Protein AF-A0A387G421-F1 (afdb_monomer_lite)

Structure (mmCIF, N/CA/C/O backbone):
data_AF-A0A3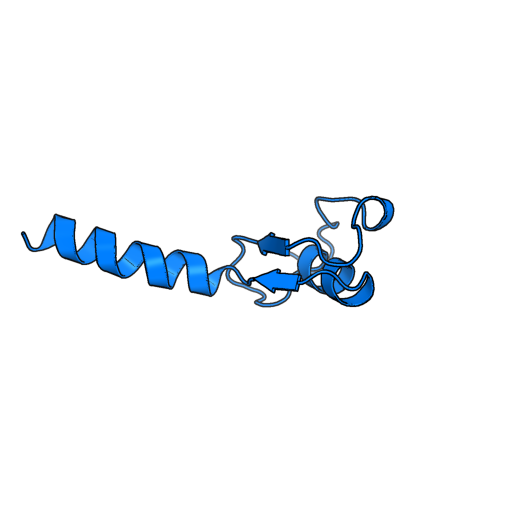87G421-F1
#
_entry.id   AF-A0A387G421-F1
#
loop_
_atom_site.group_PDB
_atom_site.id
_atom_site.type_symbol
_atom_site.label_atom_id
_atom_site.label_alt_id
_atom_site.label_comp_id
_atom_site.label_asym_id
_atom_site.label_entity_id
_atom_site.label_seq_id
_atom_site.pdbx_PDB_ins_code
_atom_site.Cartn_x
_atom_site.Cartn_y
_atom_site.Cartn_z
_atom_site.occupancy
_atom_site.B_iso_or_equiv
_atom_site.auth_seq_id
_atom_site.auth_comp_id
_atom_site.auth_asym_id
_atom_site.auth_atom_id
_atom_site.pdbx_PDB_model_num
ATOM 1 N N . MET A 1 1 ? 10.641 -1.876 5.120 1.00 74.81 1 MET A N 1
ATOM 2 C CA . MET A 1 1 ? 9.784 -1.515 6.265 1.00 74.81 1 MET A CA 1
ATOM 3 C C . MET A 1 1 ? 10.324 -2.215 7.493 1.00 74.81 1 MET A C 1
ATOM 5 O O . MET A 1 1 ? 10.730 -3.367 7.378 1.00 74.81 1 MET A O 1
ATOM 9 N N . SER A 1 2 ? 10.371 -1.524 8.622 1.00 85.25 2 SER A N 1
ATOM 10 C CA . SER A 1 2 ? 10.565 -2.134 9.936 1.00 85.25 2 SER A CA 1
ATOM 11 C C . SER A 1 2 ? 9.222 -2.638 10.471 1.00 85.25 2 SER A C 1
ATOM 13 O O . SER A 1 2 ? 8.172 -2.128 10.086 1.00 85.25 2 SER A O 1
ATOM 15 N N . GLU A 1 3 ? 9.236 -3.610 11.383 1.00 79.19 3 GLU A N 1
ATOM 16 C CA . GLU A 1 3 ? 8.009 -4.126 12.016 1.00 79.19 3 GLU A CA 1
ATOM 17 C C . GLU A 1 3 ? 7.273 -3.068 12.851 1.00 79.19 3 GLU A C 1
ATOM 19 O O . GLU A 1 3 ? 6.061 -3.151 13.024 1.00 79.19 3 GLU A O 1
ATOM 24 N N . ASN A 1 4 ? 7.998 -2.056 13.334 1.00 86.31 4 ASN A N 1
ATOM 25 C CA . ASN A 1 4 ? 7.456 -0.996 14.186 1.00 86.31 4 ASN A CA 1
ATOM 26 C C . ASN A 1 4 ? 7.081 0.280 13.414 1.00 86.31 4 ASN A C 1
ATOM 28 O O . ASN A 1 4 ? 6.751 1.288 14.042 1.00 86.31 4 ASN A O 1
ATOM 32 N N . ASP A 1 5 ? 7.157 0.270 12.078 1.00 88.94 5 ASP A N 1
ATOM 33 C CA . ASP A 1 5 ? 6.733 1.422 11.281 1.00 88.94 5 ASP A CA 1
ATOM 34 C C . ASP A 1 5 ? 5.212 1.627 11.452 1.00 88.94 5 ASP A C 1
ATOM 36 O O . ASP A 1 5 ? 4.437 0.681 11.268 1.00 88.94 5 ASP A O 1
ATOM 40 N N . PRO A 1 6 ? 4.745 2.838 11.813 1.00 89.62 6 PRO A N 1
ATOM 41 C CA . PRO A 1 6 ? 3.320 3.096 11.967 1.00 89.62 6 PRO A CA 1
ATOM 42 C C . PRO A 1 6 ? 2.605 3.051 10.612 1.00 89.62 6 PRO A C 1
ATOM 44 O O . PRO A 1 6 ? 3.191 3.339 9.568 1.00 89.62 6 PRO A O 1
ATOM 47 N N . SER A 1 7 ? 1.301 2.757 10.631 1.00 92.94 7 SER A N 1
ATOM 48 C CA . SER A 1 7 ? 0.476 2.911 9.429 1.00 92.94 7 SER A CA 1
ATOM 49 C C . SER A 1 7 ? 0.510 4.374 8.952 1.00 92.94 7 SER A C 1
ATOM 51 O O . SER A 1 7 ? 0.283 5.273 9.768 1.00 92.94 7 SER A O 1
ATOM 53 N N . PRO A 1 8 ? 0.738 4.640 7.651 1.00 92.75 8 PRO A N 1
ATOM 54 C CA . PRO A 1 8 ? 0.757 5.998 7.103 1.00 92.75 8 PRO A CA 1
ATOM 55 C C . PRO A 1 8 ? -0.629 6.659 7.096 1.00 92.75 8 PRO A C 1
ATOM 57 O O . PRO A 1 8 ? -0.735 7.875 6.957 1.00 92.75 8 PRO A O 1
ATOM 60 N N . ILE A 1 9 ? -1.695 5.866 7.238 1.00 94.94 9 ILE A N 1
ATOM 61 C CA . ILE A 1 9 ? -3.079 6.332 7.328 1.00 94.94 9 ILE A CA 1
ATOM 62 C C . ILE A 1 9 ? -3.665 5.844 8.648 1.00 94.94 9 ILE A C 1
ATOM 64 O O . ILE A 1 9 ? -3.530 4.669 8.998 1.00 94.94 9 ILE A O 1
ATOM 68 N N . ASP A 1 10 ? -4.352 6.741 9.356 1.00 95.50 10 ASP A N 1
ATOM 69 C CA . ASP A 1 10 ? -5.147 6.380 10.526 1.00 95.50 10 ASP A CA 1
ATOM 70 C C . ASP A 1 10 ? -6.260 5.399 10.103 1.00 95.50 10 ASP A C 1
ATOM 72 O O . ASP A 1 10 ? -7.135 5.783 9.315 1.00 95.50 10 ASP A O 1
ATOM 76 N N . PRO A 1 11 ? -6.293 4.161 10.640 1.00 94.31 11 PRO A N 1
ATOM 77 C CA . PRO A 1 11 ? -7.339 3.184 10.340 1.00 94.31 11 PRO A CA 1
ATOM 78 C C . PRO A 1 11 ? -8.752 3.710 10.587 1.00 94.31 11 PRO A C 1
ATOM 80 O O . PRO A 1 11 ? -9.722 3.155 10.070 1.00 94.31 11 PRO A O 1
ATOM 83 N N . ARG A 1 12 ? -8.907 4.778 11.383 1.00 95.50 12 ARG A N 1
ATOM 84 C CA . ARG A 1 12 ? -10.193 5.426 11.641 1.00 95.50 12 ARG A CA 1
ATOM 85 C C . ARG A 1 12 ? -10.843 6.038 10.402 1.00 95.50 12 ARG A C 1
ATOM 87 O O . ARG A 1 12 ? -12.068 6.115 10.351 1.00 95.50 12 ARG A O 1
ATOM 94 N N . LEU A 1 13 ? -10.027 6.403 9.419 1.00 95.56 13 LEU A N 1
ATOM 95 C CA . LEU A 1 13 ? -10.423 7.068 8.178 1.00 95.56 13 LEU A CA 1
ATOM 96 C C . LEU A 1 13 ? -10.769 6.086 7.048 1.00 95.56 13 LEU A C 1
ATOM 98 O O . LEU A 1 13 ? -11.219 6.504 5.983 1.00 95.56 13 LEU A O 1
ATOM 102 N N . LEU A 1 14 ? -10.545 4.787 7.261 1.00 96.94 14 LEU A N 1
ATOM 103 C CA . LEU A 1 14 ? -10.839 3.752 6.277 1.00 96.94 14 LEU A CA 1
ATOM 104 C C . LEU A 1 14 ? -12.327 3.392 6.325 1.00 96.94 14 LEU A C 1
ATOM 106 O O . LEU A 1 14 ? -12.864 2.998 7.365 1.00 96.94 14 LEU A O 1
ATOM 110 N N . GLU A 1 15 ? -12.988 3.534 5.180 1.00 96.38 15 GLU A N 1
ATOM 111 C CA . GLU 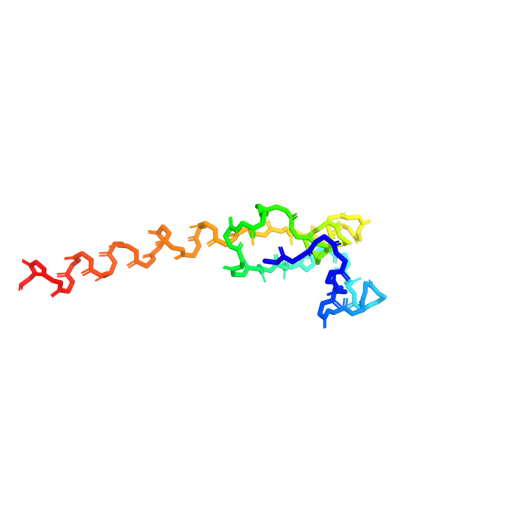A 1 15 ? -14.409 3.243 5.012 1.00 96.38 15 GLU A CA 1
ATOM 112 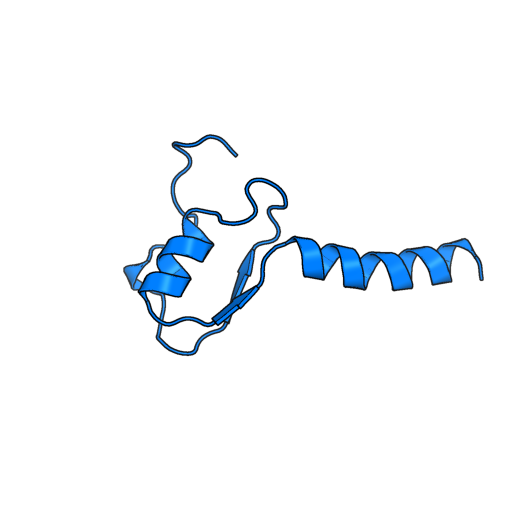C C . GLU A 1 15 ? -14.609 1.923 4.263 1.00 96.38 15 GLU A C 1
ATOM 114 O O . GLU A 1 15 ? -13.893 1.607 3.307 1.00 96.38 15 GLU A O 1
ATOM 119 N N . HIS A 1 16 ? -15.622 1.172 4.691 1.00 97.25 16 HIS A N 1
ATOM 120 C CA . HIS A 1 16 ? -16.005 -0.105 4.101 1.00 97.25 16 HIS A CA 1
ATOM 121 C C . HIS A 1 16 ? -16.218 0.006 2.583 1.00 97.25 16 HIS A C 1
ATOM 123 O O . HIS A 1 16 ? -16.834 0.953 2.092 1.00 97.25 16 HIS A O 1
ATOM 129 N N . GLY A 1 17 ? -15.740 -0.990 1.836 1.00 96.38 17 GLY A N 1
ATOM 130 C CA . GLY A 1 17 ? -15.904 -1.075 0.384 1.00 96.38 17 GLY A CA 1
ATOM 131 C C . GLY A 1 17 ? -14.970 -0.178 -0.434 1.00 96.38 17 GLY A C 1
ATOM 132 O O . GLY A 1 17 ? -14.924 -0.329 -1.653 1.00 96.38 17 GLY A O 1
ATOM 133 N N . LYS A 1 18 ? -14.185 0.715 0.189 1.00 97.00 18 LYS A N 1
ATOM 134 C CA . LYS A 1 18 ? -13.116 1.438 -0.520 1.00 97.00 18 LYS A CA 1
ATOM 135 C C . LYS A 1 18 ? -11.972 0.493 -0.878 1.00 97.00 18 LYS A C 1
ATOM 137 O O . LYS A 1 18 ? -11.732 -0.489 -0.180 1.00 97.00 18 LYS A O 1
ATOM 142 N N . MET A 1 19 ? -11.256 0.811 -1.954 1.00 97.12 19 MET A N 1
ATOM 143 C CA . MET A 1 19 ? -10.031 0.111 -2.329 1.00 97.12 19 MET A CA 1
ATOM 144 C C . MET A 1 19 ? -8.818 0.817 -1.727 1.00 97.12 19 MET A C 1
ATOM 146 O O . MET A 1 19 ? -8.650 2.022 -1.905 1.00 97.12 19 MET A O 1
ATOM 150 N N . VAL A 1 20 ? -7.975 0.060 -1.031 1.00 97.25 20 VAL A N 1
ATOM 151 C CA . VAL A 1 20 ? -6.689 0.518 -0.502 1.00 97.25 20 VAL A CA 1
ATOM 152 C C . VAL A 1 20 ? -5.581 -0.210 -1.249 1.00 97.25 20 VAL A C 1
ATOM 154 O O . VAL A 1 20 ? -5.539 -1.440 -1.280 1.00 97.25 20 VAL A O 1
ATOM 157 N N . VAL A 1 21 ? -4.694 0.562 -1.867 1.00 96.38 21 VAL A N 1
ATOM 158 C CA . VAL A 1 21 ? -3.561 0.062 -2.649 1.00 96.38 21 VAL A CA 1
ATOM 159 C C . VAL A 1 21 ? -2.285 0.506 -1.953 1.00 96.38 21 VAL A C 1
ATOM 161 O O . VAL A 1 21 ? -2.164 1.674 -1.587 1.00 96.38 21 VAL A O 1
ATOM 164 N N . ASP A 1 22 ? -1.345 -0.412 -1.774 1.00 94.88 22 ASP A N 1
ATOM 165 C CA . ASP A 1 22 ? -0.034 -0.121 -1.196 1.00 94.88 22 ASP A CA 1
ATOM 166 C C . ASP A 1 22 ? 1.051 -0.496 -2.206 1.00 94.88 22 ASP A C 1
ATOM 168 O O . ASP A 1 22 ? 0.928 -1.507 -2.888 1.00 94.88 22 ASP A O 1
ATOM 172 N N . VAL A 1 23 ? 2.094 0.322 -2.331 1.00 93.38 23 VAL A N 1
ATOM 173 C CA . VAL A 1 23 ? 3.209 0.111 -3.272 1.00 93.38 23 VAL A CA 1
ATOM 174 C C . VAL A 1 23 ? 4.358 -0.680 -2.656 1.00 93.38 23 VAL A C 1
ATOM 176 O O . VAL A 1 23 ? 5.287 -1.082 -3.359 1.00 93.38 23 VAL A O 1
ATOM 179 N N . ILE A 1 24 ? 4.321 -0.904 -1.341 1.00 92.50 24 ILE A N 1
ATOM 180 C CA . ILE A 1 24 ? 5.328 -1.697 -0.645 1.00 92.50 24 ILE A CA 1
ATOM 181 C C . ILE A 1 24 ? 5.262 -3.154 -1.122 1.00 92.50 24 ILE A C 1
ATOM 183 O O . ILE A 1 24 ? 4.211 -3.790 -1.124 1.00 92.50 24 ILE A O 1
ATOM 187 N N . MET A 1 25 ? 6.420 -3.676 -1.535 1.00 91.31 25 MET A N 1
ATOM 188 C CA . MET A 1 25 ? 6.569 -5.043 -2.054 1.00 91.31 25 MET A CA 1
ATOM 189 C C . MET A 1 25 ? 6.850 -6.078 -0.965 1.00 91.31 25 MET A C 1
ATOM 191 O O . MET A 1 25 ? 6.529 -7.252 -1.125 1.00 91.31 25 MET A O 1
ATOM 195 N N . SER A 1 26 ? 7.516 -5.658 0.112 1.00 91.06 26 SER A N 1
ATOM 196 C CA . SER A 1 26 ? 7.894 -6.531 1.219 1.00 91.06 26 SER A CA 1
ATOM 197 C C . SER A 1 26 ? 7.815 -5.764 2.544 1.00 91.06 26 SER A C 1
ATOM 199 O O . SER A 1 26 ? 8.497 -4.737 2.689 1.00 91.06 26 SER A O 1
ATO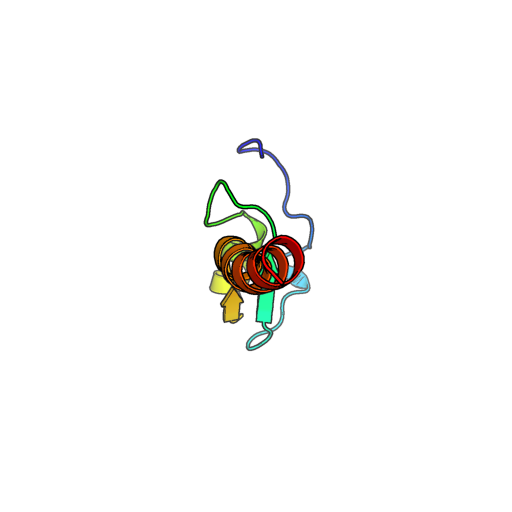M 201 N N . PRO A 1 27 ? 7.005 -6.233 3.511 1.00 91.81 27 PRO A N 1
ATOM 202 C CA . PRO A 1 27 ? 6.128 -7.414 3.435 1.00 91.81 27 PRO A CA 1
ATOM 203 C C . PRO A 1 27 ? 4.953 -7.224 2.453 1.00 91.81 27 PRO A C 1
ATOM 205 O O . PRO A 1 27 ? 4.598 -6.095 2.134 1.00 91.81 27 PRO A O 1
ATOM 208 N N . GLU A 1 28 ? 4.343 -8.324 1.992 1.00 91.81 28 GLU A N 1
ATOM 209 C CA . GLU A 1 28 ? 3.177 -8.275 1.085 1.00 91.81 28 GLU A CA 1
ATOM 210 C C . GLU A 1 28 ? 1.932 -7.685 1.768 1.00 91.81 28 GLU A C 1
ATOM 212 O O . GLU A 1 28 ? 1.173 -6.937 1.155 1.00 91.81 28 GLU A O 1
ATOM 217 N N . GLU A 1 29 ? 1.734 -7.986 3.056 1.00 94.06 29 GLU A N 1
ATOM 218 C CA . GLU A 1 29 ? 0.705 -7.355 3.879 1.00 94.06 29 GLU A CA 1
ATOM 219 C C . GLU A 1 29 ? 1.345 -6.355 4.844 1.00 94.06 29 GLU A C 1
ATOM 221 O O . GLU A 1 29 ? 1.967 -6.728 5.842 1.00 94.06 29 GLU A O 1
ATOM 226 N N . THR A 1 30 ? 1.174 -5.068 4.552 1.00 95.12 30 THR A N 1
ATOM 227 C CA . THR A 1 30 ? 1.593 -3.975 5.432 1.00 95.12 30 THR A CA 1
ATOM 228 C C . THR A 1 30 ? 0.573 -3.724 6.544 1.00 95.12 30 THR A C 1
ATOM 230 O O . THR A 1 30 ? -0.575 -4.174 6.485 1.00 95.12 30 THR A O 1
ATOM 233 N N . ALA A 1 31 ? 0.963 -2.940 7.555 1.00 95.12 31 ALA A N 1
ATOM 234 C CA . ALA A 1 31 ? 0.048 -2.497 8.609 1.00 95.12 31 ALA A CA 1
ATOM 235 C C . ALA A 1 31 ? -1.179 -1.744 8.051 1.00 95.12 31 ALA A C 1
ATOM 237 O O . ALA A 1 31 ? -2.286 -1.894 8.576 1.00 95.12 31 ALA A O 1
ATOM 238 N N . LEU A 1 32 ? -1.000 -0.986 6.960 1.00 96.12 32 LEU A N 1
ATOM 239 C CA . LEU A 1 32 ? -2.085 -0.305 6.255 1.00 96.12 32 LEU A CA 1
ATOM 240 C C . LEU A 1 32 ? -3.060 -1.310 5.638 1.00 96.12 32 LEU A C 1
ATOM 242 O O . LEU A 1 32 ? -4.263 -1.230 5.887 1.00 96.12 32 LEU A O 1
ATOM 246 N N . LEU A 1 33 ? -2.548 -2.264 4.854 1.00 96.44 33 LEU A N 1
ATOM 247 C 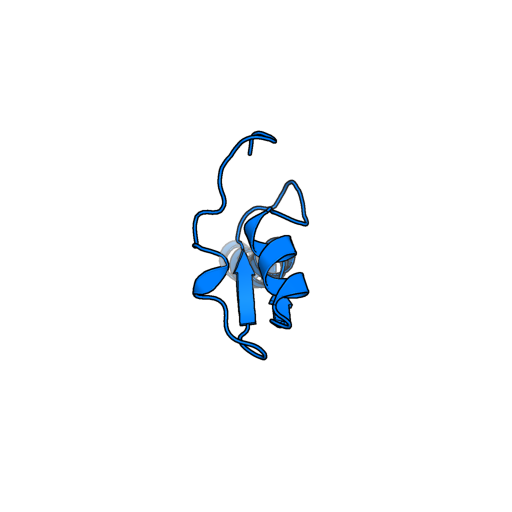CA . LEU A 1 33 ? -3.384 -3.255 4.178 1.00 96.44 33 LEU A CA 1
ATOM 248 C C . LEU A 1 33 ? -4.118 -4.156 5.173 1.00 96.44 33 LEU A C 1
ATOM 250 O O . LEU A 1 33 ? -5.299 -4.440 4.976 1.00 96.44 33 LEU A O 1
ATOM 254 N N . ARG A 1 34 ? -3.464 -4.552 6.270 1.00 96.12 34 ARG A N 1
ATOM 255 C CA . ARG A 1 34 ? -4.115 -5.299 7.353 1.00 96.12 34 ARG A CA 1
ATOM 256 C C . ARG A 1 34 ? -5.282 -4.514 7.950 1.00 96.12 34 ARG A C 1
ATOM 258 O O . ARG A 1 34 ? -6.407 -5.007 7.963 1.00 96.12 34 ARG A O 1
ATOM 265 N N . SER A 1 35 ? -5.033 -3.270 8.357 1.00 96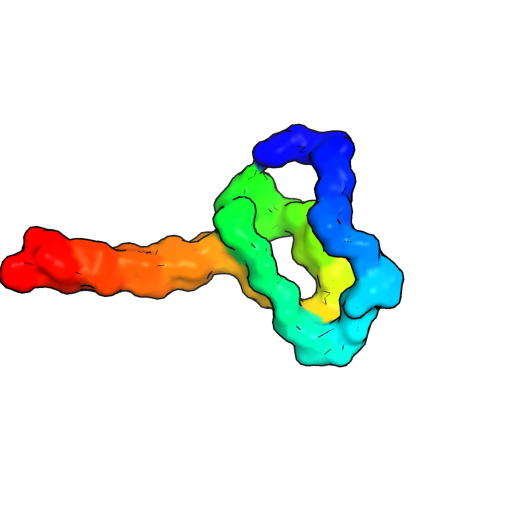.44 35 SER A N 1
ATOM 266 C CA . SER A 1 35 ? -6.062 -2.396 8.935 1.00 96.44 35 SER A CA 1
ATOM 267 C C . SER A 1 35 ? -7.217 -2.143 7.958 1.00 96.44 35 SER A C 1
ATOM 269 O O . SER A 1 35 ? -8.377 -2.067 8.354 1.00 96.44 35 SER A O 1
ATOM 271 N N . ALA A 1 36 ? -6.919 -2.038 6.661 1.00 97.81 36 ALA A N 1
ATOM 272 C CA . ALA A 1 36 ? -7.918 -1.890 5.610 1.00 97.81 36 ALA A CA 1
ATOM 273 C C . ALA A 1 36 ? -8.808 -3.134 5.476 1.00 97.81 36 ALA A C 1
ATOM 275 O O . ALA A 1 36 ? -10.032 -2.996 5.452 1.00 97.81 36 ALA A O 1
ATOM 276 N N . LYS A 1 37 ? -8.230 -4.344 5.462 1.00 97.31 37 LYS A N 1
ATOM 277 C CA . LYS A 1 37 ? -9.007 -5.598 5.468 1.00 97.31 37 LYS A CA 1
ATOM 278 C C . LYS A 1 37 ? -9.931 -5.675 6.684 1.00 97.31 37 LYS A C 1
ATOM 280 O O . LYS A 1 37 ? -11.113 -5.964 6.530 1.00 97.31 37 LYS A O 1
ATOM 285 N N . GLU A 1 38 ? -9.417 -5.363 7.874 1.00 97.06 38 GLU A N 1
ATOM 286 C CA . GLU A 1 38 ? -10.191 -5.358 9.127 1.00 97.06 38 GLU A CA 1
ATOM 287 C C . GLU A 1 38 ? -11.366 -4.365 9.094 1.00 97.06 38 GLU A C 1
ATOM 289 O O . GLU A 1 38 ? -12.410 -4.602 9.700 1.00 97.06 38 GLU A O 1
ATOM 294 N N . ARG A 1 39 ? -11.228 -3.270 8.340 1.00 97.62 39 ARG A N 1
ATOM 295 C CA . ARG A 1 39 ? -12.273 -2.261 8.111 1.00 97.62 39 ARG A CA 1
ATOM 296 C C . ARG A 1 39 ? -13.260 -2.615 6.994 1.00 97.62 39 ARG A C 1
ATOM 298 O O . ARG A 1 39 ? -14.187 -1.843 6.744 1.00 97.62 39 ARG A O 1
ATOM 305 N N . GLY A 1 40 ? -13.087 -3.760 6.334 1.00 97.75 40 GLY A N 1
ATOM 306 C CA . GLY A 1 40 ? -13.911 -4.187 5.203 1.00 97.75 40 GLY A CA 1
ATOM 307 C C . GLY A 1 40 ? -13.601 -3.438 3.906 1.00 97.75 40 GLY A C 1
ATOM 308 O O . GLY A 1 40 ? -14.463 -3.320 3.034 1.00 97.75 40 GLY A O 1
ATOM 309 N N . CYS A 1 41 ? -12.397 -2.885 3.775 1.00 98.25 41 CYS A N 1
ATOM 310 C CA . CYS A 1 41 ? -11.907 -2.374 2.503 1.00 98.25 41 CYS A CA 1
ATOM 311 C C . CYS A 1 41 ? -11.488 -3.531 1.587 1.00 98.25 41 CYS A C 1
ATOM 313 O O . CYS A 1 41 ? -11.044 -4.590 2.035 1.00 98.25 41 CYS A O 1
ATOM 315 N N . LEU A 1 42 ? -11.564 -3.289 0.283 1.00 97.88 42 LEU A N 1
ATOM 316 C CA . LEU A 1 42 ? -10.845 -4.081 -0.707 1.00 97.88 42 LEU A CA 1
ATOM 317 C C . LEU A 1 42 ? -9.366 -3.696 -0.638 1.00 97.88 42 LEU A C 1
ATOM 319 O O . LEU A 1 42 ? -9.043 -2.520 -0.465 1.00 97.88 42 LEU A O 1
ATOM 323 N N . VAL A 1 43 ? -8.465 -4.659 -0.802 1.00 96.94 43 VAL A N 1
ATOM 324 C CA . VAL A 1 43 ? -7.024 -4.386 -0.779 1.00 96.94 43 VAL A CA 1
ATOM 325 C C . VAL A 1 43 ? -6.331 -4.873 -2.035 1.00 96.94 43 VAL A C 1
ATOM 327 O O . VAL A 1 43 ? -6.707 -5.897 -2.602 1.00 96.94 43 VAL A O 1
ATOM 330 N N . HIS A 1 44 ? -5.293 -4.149 -2.437 1.00 95.94 44 HIS A N 1
ATOM 331 C CA . HIS A 1 44 ? -4.459 -4.496 -3.575 1.00 95.94 44 HIS A CA 1
ATOM 332 C C . HIS A 1 44 ? -2.974 -4.359 -3.189 1.00 95.94 44 HIS A C 1
ATOM 334 O O . HIS A 1 44 ? -2.519 -3.241 -2.928 1.00 95.94 44 HIS A O 1
ATOM 340 N N . PRO A 1 45 ? -2.216 -5.469 -3.116 1.00 95.38 45 PRO A N 1
ATOM 341 C CA . PRO A 1 45 ? -0.807 -5.439 -2.731 1.00 95.38 45 PRO A CA 1
ATOM 342 C C . PRO A 1 45 ? 0.071 -4.833 -3.834 1.00 95.38 45 PRO A C 1
ATOM 344 O O . PRO A 1 45 ? -0.321 -4.781 -5.006 1.00 95.38 45 PRO A O 1
ATOM 347 N N . GLY A 1 46 ? 1.288 -4.422 -3.466 1.00 92.75 46 GLY A N 1
ATOM 348 C CA . GLY A 1 46 ? 2.198 -3.701 -4.364 1.00 92.75 46 GLY A CA 1
ATOM 349 C C . GLY A 1 46 ? 2.616 -4.490 -5.594 1.00 92.75 46 GLY A C 1
ATOM 350 O O . GLY A 1 46 ? 2.821 -3.906 -6.658 1.00 92.75 46 GLY A O 1
ATOM 351 N N . ARG A 1 47 ? 2.662 -5.824 -5.496 1.00 91.00 47 ARG A N 1
ATOM 352 C CA . ARG A 1 47 ? 3.103 -6.698 -6.587 1.00 91.00 47 ARG A CA 1
ATOM 353 C C . ARG A 1 47 ? 2.343 -6.460 -7.889 1.00 91.00 47 ARG A C 1
ATOM 355 O O . ARG A 1 47 ? 2.963 -6.359 -8.943 1.00 91.00 47 ARG A O 1
ATOM 362 N N . ALA A 1 48 ? 1.029 -6.297 -7.813 1.00 88.31 48 ALA A N 1
ATOM 363 C CA . ALA A 1 48 ? 0.221 -6.149 -9.013 1.00 88.31 48 ALA A CA 1
ATOM 364 C C . ALA A 1 48 ? 0.424 -4.788 -9.720 1.00 88.31 48 ALA A C 1
ATOM 366 O O . ALA A 1 48 ? 0.170 -4.687 -10.917 1.00 88.31 48 ALA A O 1
ATOM 367 N N . MET A 1 49 ? 0.973 -3.767 -9.042 1.00 90.75 49 MET A N 1
ATOM 368 C CA . MET A 1 49 ? 1.457 -2.555 -9.720 1.00 90.75 49 MET A CA 1
ATOM 369 C C . MET A 1 49 ? 2.686 -2.853 -10.587 1.00 90.75 49 MET A C 1
ATOM 371 O O . MET A 1 49 ? 2.732 -2.428 -11.739 1.00 90.75 49 MET A O 1
ATOM 375 N N . LEU A 1 50 ? 3.663 -3.596 -10.053 1.00 91.19 50 LEU A N 1
ATOM 376 C CA . LEU A 1 50 ? 4.856 -3.985 -10.809 1.00 91.19 50 LEU A CA 1
ATOM 377 C C . LEU A 1 50 ? 4.494 -4.882 -11.990 1.00 91.19 50 LEU A C 1
ATOM 379 O O . LEU A 1 50 ? 5.012 -4.664 -13.077 1.00 91.19 50 LEU A O 1
ATOM 383 N N . ASP A 1 51 ? 3.588 -5.844 -11.804 1.00 91.06 51 ASP A N 1
ATOM 384 C CA . ASP A 1 51 ? 3.158 -6.724 -12.895 1.00 91.06 51 ASP A CA 1
ATOM 385 C C . ASP A 1 51 ? 2.576 -5.915 -14.071 1.00 91.06 51 ASP A C 1
ATOM 387 O O . ASP A 1 51 ? 2.913 -6.190 -15.220 1.00 91.06 51 ASP A O 1
ATOM 391 N N . GLY A 1 52 ? 1.785 -4.868 -13.800 1.00 90.75 52 GLY A N 1
ATOM 392 C CA . GLY A 1 52 ? 1.303 -3.949 -14.836 1.00 90.75 52 GLY A CA 1
ATOM 393 C C . GLY A 1 52 ? 2.418 -3.120 -15.483 1.00 90.75 52 GLY A C 1
ATOM 394 O O . GLY A 1 52 ? 2.460 -2.983 -16.701 1.00 90.75 52 GLY A O 1
ATOM 395 N N . GLN A 1 53 ? 3.358 -2.605 -14.685 1.00 94.44 53 GLN A N 1
ATOM 396 C CA . GLN A 1 53 ? 4.487 -1.809 -15.185 1.00 94.44 53 GLN A CA 1
ATOM 397 C C . GLN A 1 53 ? 5.450 -2.618 -16.060 1.00 94.44 53 GLN A C 1
ATOM 399 O O . GLN A 1 53 ? 6.014 -2.075 -17.006 1.00 94.44 53 GLN A O 1
ATOM 404 N N . LEU A 1 54 ? 5.659 -3.901 -15.752 1.00 95.75 54 LEU A N 1
ATOM 405 C CA . LEU A 1 54 ? 6.603 -4.754 -16.472 1.00 95.75 54 LEU A CA 1
ATOM 406 C C . LEU A 1 54 ? 6.250 -4.893 -17.954 1.00 95.75 54 LEU A C 1
ATOM 408 O O . LEU A 1 54 ? 7.160 -4.879 -18.779 1.00 95.75 54 LEU A O 1
ATOM 412 N N . PHE A 1 55 ? 4.961 -4.991 -18.292 1.00 94.25 55 PHE A N 1
ATOM 413 C CA . PHE A 1 55 ? 4.522 -5.060 -19.687 1.00 94.25 55 PHE A CA 1
ATOM 414 C C . PHE A 1 55 ? 4.880 -3.787 -20.456 1.00 94.25 55 PHE A C 1
ATOM 416 O O . PHE A 1 55 ? 5.503 -3.871 -21.510 1.00 94.25 55 PHE A O 1
ATOM 423 N N . GLU A 1 56 ? 4.569 -2.621 -19.891 1.00 96.00 56 GLU A N 1
ATOM 424 C CA . GLU A 1 56 ? 4.840 -1.322 -20.521 1.00 96.00 56 GLU A CA 1
ATOM 425 C C . GLU A 1 56 ? 6.344 -1.050 -20.657 1.00 96.00 56 GLU A C 1
ATOM 427 O O . GLU A 1 56 ? 6.817 -0.563 -21.682 1.00 96.00 56 GLU A O 1
ATOM 432 N N . ILE A 1 57 ? 7.127 -1.398 -19.628 1.00 97.25 57 ILE A N 1
ATOM 433 C CA . ILE A 1 57 ? 8.589 -1.271 -19.665 1.00 97.25 57 ILE A CA 1
ATOM 434 C C . ILE A 1 57 ? 9.175 -2.185 -20.743 1.00 97.25 57 ILE A C 1
ATOM 436 O O . ILE A 1 57 ? 10.074 -1.772 -21.473 1.00 97.25 57 ILE A O 1
ATOM 440 N N . PHE A 1 58 ? 8.692 -3.424 -20.837 1.00 97.25 58 PHE A N 1
ATOM 441 C CA . PHE A 1 58 ? 9.164 -4.370 -21.841 1.00 97.25 58 PHE A CA 1
ATOM 442 C C . PHE A 1 58 ? 8.848 -3.890 -23.260 1.00 97.25 58 PHE A C 1
ATOM 444 O O . PHE A 1 58 ? 9.742 -3.912 -24.104 1.00 97.25 58 PHE A O 1
ATOM 451 N N . ASP A 1 59 ? 7.627 -3.412 -23.506 1.00 96.75 59 ASP A N 1
ATOM 452 C CA . ASP A 1 59 ? 7.224 -2.857 -24.803 1.00 96.75 59 ASP A CA 1
ATOM 453 C C . ASP A 1 59 ? 8.135 -1.688 -25.205 1.00 96.75 59 ASP A C 1
ATOM 455 O O . ASP A 1 59 ? 8.787 -1.739 -26.243 1.00 96.75 59 ASP A O 1
ATOM 459 N N . PHE A 1 60 ? 8.324 -0.704 -24.319 1.00 97.25 60 PHE A N 1
ATOM 460 C CA . PHE A 1 60 ? 9.195 0.446 -24.583 1.00 97.25 60 PHE A CA 1
ATOM 461 C C . PHE A 1 60 ? 10.651 0.069 -24.899 1.00 97.25 60 PHE A C 1
ATOM 463 O O . PHE A 1 60 ? 11.289 0.707 -25.732 1.00 97.25 60 PHE A O 1
ATOM 470 N N . LEU A 1 61 ? 11.206 -0.930 -24.205 1.00 97.62 61 LEU A N 1
ATOM 471 C CA . LEU A 1 61 ? 12.610 -1.324 -24.363 1.00 97.62 61 LEU A CA 1
ATOM 472 C C . LEU A 1 61 ? 12.863 -2.248 -25.560 1.00 97.62 61 LEU A C 1
ATOM 474 O O . LEU A 1 61 ? 14.024 -2.442 -25.924 1.00 97.62 61 LEU A O 1
ATOM 478 N N . THR A 1 62 ? 11.818 -2.861 -26.118 1.00 96.19 62 THR A N 1
ATOM 479 C CA . THR A 1 62 ? 11.941 -3.850 -27.201 1.00 96.19 62 THR A CA 1
ATOM 480 C C . THR A 1 62 ? 11.300 -3.425 -28.521 1.00 96.19 62 THR A C 1
ATOM 482 O O . THR A 1 62 ? 11.536 -4.101 -29.526 1.00 96.19 62 THR A O 1
ATOM 485 N N . ALA A 1 63 ? 10.539 -2.327 -28.525 1.00 80.19 63 ALA A N 1
ATOM 486 C CA . ALA A 1 63 ? 9.985 -1.684 -29.716 1.00 80.19 63 ALA A CA 1
ATOM 487 C C . ALA A 1 63 ? 11.032 -0.947 -30.571 1.00 80.19 63 ALA A C 1
ATOM 489 O O . ALA A 1 63 ? 12.045 -0.450 -30.023 1.00 80.19 63 ALA A O 1
#

Radius of gyration: 14.34 Å; chains: 1; bounding box: 29×15×44 Å

Secondary structure (DSSP, 8-state):
--TTPPPSS-GGG--TT-EEE----SSSS-HHHHHHHHTT-EEE-THHHHHHHHHHHHHHHH-

Foldseek 3Di:
DDPPDDDPDDLVPAAAAAEDEDLDPPPQQDPNNVSNVVRNYHYDGNVVVVVVVVVVVCVVVPD

InterPro domains:
  IPR036291 NAD(P)-binding domain superfamily [SSF51735] (4-59)

Sequence (63 aa):
MSENDPSPIDPRLLEHGKMVVDVIMSPEETALLRSAKERGCLVHPGRAMLDGQLFEIFDFLTA

Organism: NCBI:txid1312183

pLDDT: mean 93.76, std 4.61, range [74.81, 98.25]